Protein AF-A0A178VPJ7-F1 (afdb_monomer_lite)

Structure (mmCIF, N/CA/C/O backbone):
data_AF-A0A178VPJ7-F1
#
_entry.id   AF-A0A178VPJ7-F1
#
loop_
_atom_site.group_PDB
_atom_site.id
_atom_site.type_symbol
_atom_site.label_atom_id
_atom_site.label_alt_id
_atom_site.label_comp_id
_atom_site.label_asym_id
_atom_site.label_entity_id
_atom_site.label_seq_id
_atom_site.pdbx_PDB_ins_code
_atom_site.Cartn_x
_atom_site.Cartn_y
_atom_site.Cartn_z
_atom_site.occupancy
_atom_site.B_iso_or_equiv
_atom_site.auth_seq_id
_atom_site.auth_comp_id
_atom_site.auth_asym_id
_atom_site.auth_atom_id
_atom_site.pdbx_PDB_model_num
ATOM 1 N N . MET A 1 1 ? 27.403 -1.404 -13.491 1.00 73.25 1 MET A N 1
ATOM 2 C CA . MET A 1 1 ? 25.992 -1.298 -13.914 1.00 73.25 1 MET A CA 1
ATOM 3 C C . MET A 1 1 ? 25.965 -0.650 -15.280 1.00 73.25 1 MET A C 1
ATOM 5 O O . MET A 1 1 ? 26.676 0.328 -15.468 1.00 73.25 1 MET A O 1
ATOM 9 N N . SER A 1 2 ? 25.225 -1.217 -16.226 1.00 94.56 2 SER A N 1
ATOM 10 C CA . SER A 1 2 ? 24.975 -0.585 -17.526 1.00 94.56 2 SER A CA 1
ATOM 11 C C . SER A 1 2 ? 23.832 0.428 -17.428 1.00 94.56 2 SER A C 1
ATOM 13 O O . SER A 1 2 ? 23.012 0.348 -16.515 1.00 94.56 2 SER A O 1
ATOM 15 N N . ASP A 1 3 ? 23.753 1.348 -18.387 1.00 94.31 3 ASP A N 1
ATOM 16 C CA . ASP A 1 3 ? 22.684 2.353 -18.460 1.00 94.31 3 ASP A CA 1
ATOM 17 C C . ASP A 1 3 ? 21.285 1.705 -18.513 1.00 94.31 3 ASP A C 1
ATOM 19 O O . ASP A 1 3 ? 20.364 2.105 -17.806 1.00 94.31 3 ASP A O 1
ATOM 23 N N . ALA A 1 4 ? 21.170 0.585 -19.236 1.00 92.06 4 ALA A N 1
ATOM 24 C CA . ALA A 1 4 ? 19.955 -0.225 -19.290 1.00 92.06 4 ALA A CA 1
ATOM 25 C C . ALA A 1 4 ? 19.525 -0.759 -17.910 1.00 92.06 4 ALA A C 1
ATOM 27 O O . ALA A 1 4 ? 18.337 -0.780 -17.600 1.00 92.06 4 ALA A O 1
ATOM 28 N N . GLN A 1 5 ? 20.481 -1.162 -17.066 1.00 92.38 5 GLN A N 1
ATOM 29 C CA . GLN A 1 5 ? 20.188 -1.626 -15.706 1.00 92.38 5 GLN A CA 1
ATOM 30 C C . GLN A 1 5 ? 19.769 -0.473 -14.789 1.00 92.38 5 GLN A C 1
ATOM 32 O O . GLN A 1 5 ? 18.892 -0.653 -13.953 1.00 92.38 5 GLN A O 1
ATOM 37 N N . LEU A 1 6 ? 20.361 0.713 -14.945 1.00 93.62 6 LEU A N 1
ATOM 38 C CA . LEU A 1 6 ? 19.963 1.896 -14.175 1.00 93.62 6 LEU A CA 1
ATOM 39 C C . LEU A 1 6 ? 18.544 2.354 -14.536 1.00 93.62 6 LEU A C 1
ATOM 41 O O . LEU A 1 6 ? 17.773 2.715 -13.649 1.00 93.62 6 LEU A O 1
ATOM 45 N N . LEU A 1 7 ? 18.179 2.279 -15.818 1.00 91.06 7 LEU A N 1
ATOM 46 C CA . LEU A 1 7 ? 16.831 2.597 -16.284 1.00 91.06 7 LEU A CA 1
ATOM 47 C C . LEU A 1 7 ? 15.777 1.635 -15.714 1.00 91.06 7 LEU A C 1
ATOM 49 O O . LEU A 1 7 ? 14.686 2.069 -15.348 1.00 91.06 7 LEU A O 1
ATOM 53 N N . ASP A 1 8 ? 16.100 0.345 -15.629 1.00 88.88 8 ASP A N 1
ATOM 54 C CA . ASP A 1 8 ? 15.224 -0.669 -15.036 1.00 88.88 8 ASP A CA 1
ATOM 55 C C . ASP A 1 8 ? 14.981 -0.399 -13.543 1.00 88.88 8 ASP A C 1
ATOM 57 O O . ASP A 1 8 ? 13.835 -0.340 -13.093 1.00 88.88 8 ASP A O 1
ATOM 61 N N . ILE A 1 9 ? 16.053 -0.091 -12.802 1.00 90.56 9 ILE A N 1
ATOM 62 C CA . ILE A 1 9 ? 15.973 0.298 -11.388 1.00 90.56 9 ILE A CA 1
ATOM 63 C C . ILE A 1 9 ? 15.091 1.538 -11.220 1.00 90.56 9 ILE A C 1
ATOM 65 O O . ILE A 1 9 ? 14.208 1.544 -10.368 1.00 90.56 9 ILE A O 1
ATOM 69 N N . ALA A 1 10 ? 15.289 2.577 -12.036 1.00 89.62 10 ALA A N 1
ATOM 70 C CA . ALA A 1 10 ? 14.500 3.804 -11.947 1.00 89.62 10 ALA A CA 1
ATOM 71 C C . ALA A 1 10 ? 13.004 3.546 -12.188 1.00 89.62 10 ALA A C 1
ATOM 73 O O . ALA A 1 10 ? 12.158 4.049 -11.450 1.00 89.62 10 ALA A O 1
ATOM 74 N N . ARG A 1 11 ? 12.661 2.716 -13.181 1.00 85.69 11 ARG A N 1
ATOM 75 C CA . ARG A 1 11 ? 11.265 2.335 -13.460 1.00 85.69 11 ARG A CA 1
ATOM 76 C C . ARG A 1 11 ? 10.624 1.606 -12.287 1.00 85.69 11 ARG A C 1
ATOM 78 O O . ARG A 1 11 ? 9.470 1.884 -11.967 1.00 85.69 11 ARG A O 1
ATOM 85 N N . PHE A 1 12 ? 11.371 0.701 -11.663 1.00 87.56 12 PHE A N 1
ATOM 86 C CA . PHE A 1 12 ? 10.909 -0.045 -10.502 1.00 87.56 12 PHE A CA 1
ATOM 87 C C . PHE A 1 12 ? 10.722 0.875 -9.286 1.00 87.56 12 PHE A C 1
ATOM 89 O O . PHE A 1 12 ? 9.645 0.890 -8.692 1.00 87.56 12 PHE A O 1
ATOM 96 N N . CYS A 1 13 ? 11.718 1.715 -8.980 1.00 88.75 13 CYS A N 1
ATOM 97 C CA . CYS A 1 13 ? 11.674 2.700 -7.895 1.00 88.75 13 CYS A CA 1
ATOM 98 C C . CYS A 1 13 ? 10.468 3.638 -8.014 1.00 88.75 13 CYS A C 1
ATOM 100 O O . CYS A 1 13 ? 9.705 3.776 -7.066 1.00 88.75 13 CYS A O 1
ATOM 102 N N . ASN A 1 14 ? 10.233 4.195 -9.202 1.00 88.06 14 ASN A N 1
ATOM 103 C CA . ASN A 1 14 ? 9.134 5.133 -9.429 1.00 88.06 14 ASN A CA 1
ATOM 104 C C . ASN A 1 14 ? 7.750 4.460 -9.363 1.00 88.06 14 ASN A C 1
ATOM 106 O O . ASN A 1 14 ? 6.729 5.136 -9.455 1.00 88.06 14 ASN A O 1
ATOM 110 N N . ARG A 1 15 ? 7.647 3.123 -9.324 1.00 86.50 15 ARG A N 1
ATOM 111 C CA . ARG A 1 15 ? 6.358 2.426 -9.149 1.00 86.50 15 ARG A CA 1
ATOM 112 C C . ARG A 1 15 ? 6.084 2.054 -7.693 1.00 86.50 15 ARG A C 1
ATOM 114 O O . ARG A 1 15 ? 4.978 1.603 -7.405 1.00 86.50 15 ARG A O 1
ATOM 121 N N . PHE A 1 16 ? 7.019 2.282 -6.771 1.00 88.62 16 PHE A N 1
ATOM 122 C CA . PHE A 1 16 ? 6.711 2.086 -5.360 1.00 88.62 16 PHE A CA 1
ATOM 123 C C . PHE A 1 16 ? 5.664 3.092 -4.876 1.00 88.62 16 PHE A C 1
ATOM 125 O O . PHE A 1 16 ? 5.727 4.266 -5.235 1.00 88.62 16 PHE A O 1
ATOM 132 N N . PRO A 1 17 ? 4.686 2.646 -4.072 1.00 90.25 17 PRO A N 1
ATOM 133 C CA . PRO A 1 17 ? 3.706 3.546 -3.494 1.00 90.25 17 PRO A CA 1
ATOM 134 C C . PRO A 1 17 ? 4.386 4.502 -2.512 1.00 90.25 17 PRO A C 1
ATOM 136 O O . PRO A 1 17 ? 5.011 4.069 -1.545 1.00 90.25 17 PRO A O 1
ATOM 139 N N . ASN A 1 18 ? 4.213 5.800 -2.748 1.00 91.06 18 ASN A N 1
ATOM 140 C CA . ASN A 1 18 ? 4.496 6.845 -1.778 1.00 91.06 18 ASN A CA 1
ATOM 141 C C . ASN A 1 18 ? 3.166 7.295 -1.162 1.00 91.06 18 ASN A C 1
ATOM 143 O O . ASN A 1 18 ? 2.357 7.941 -1.832 1.00 91.06 18 ASN A O 1
ATOM 147 N N . ILE A 1 19 ? 2.900 6.853 0.067 1.00 92.56 19 ILE A N 1
ATOM 148 C CA . ILE A 1 19 ? 1.625 7.060 0.758 1.00 92.56 19 ILE A CA 1
ATOM 149 C C . ILE A 1 19 ? 1.905 7.726 2.101 1.00 92.56 19 ILE A C 1
ATOM 151 O O . ILE A 1 19 ? 2.659 7.184 2.910 1.00 92.56 19 ILE A O 1
ATOM 155 N N . ASP A 1 20 ? 1.254 8.857 2.343 1.00 94.56 20 ASP A N 1
ATOM 156 C CA . ASP A 1 20 ? 1.171 9.489 3.653 1.00 94.56 20 ASP A CA 1
ATOM 157 C C . ASP A 1 20 ? -0.067 8.983 4.405 1.00 94.56 20 ASP A C 1
ATOM 159 O O . ASP A 1 20 ? -1.114 8.712 3.805 1.00 94.56 20 ASP A O 1
ATOM 163 N N . LEU A 1 21 ? 0.067 8.808 5.719 1.00 93.88 21 LEU A N 1
ATOM 164 C CA . LEU A 1 21 ? -0.996 8.324 6.593 1.00 93.88 21 LEU A CA 1
ATOM 165 C C . LEU A 1 21 ? -1.212 9.330 7.712 1.00 93.88 21 LEU A C 1
ATOM 167 O O . LEU A 1 21 ? -0.345 9.531 8.564 1.00 93.88 21 LEU A O 1
ATOM 171 N N . THR A 1 22 ? -2.431 9.846 7.787 1.00 95.00 22 THR A N 1
ATOM 172 C CA . THR A 1 22 ? -2.916 10.602 8.938 1.00 95.00 22 THR A CA 1
ATOM 173 C C . THR A 1 22 ? -4.070 9.856 9.598 1.00 95.00 22 THR A C 1
ATOM 175 O O . THR A 1 22 ? -4.814 9.108 8.959 1.00 95.00 22 THR A O 1
ATOM 178 N N . TYR A 1 23 ? -4.189 9.983 10.918 1.00 94.06 23 TYR A N 1
ATOM 179 C CA . TYR A 1 23 ? -5.264 9.341 11.664 1.00 94.06 23 TYR A CA 1
ATOM 180 C C . TYR A 1 23 ? -5.780 10.237 12.780 1.00 94.06 23 TYR A C 1
ATOM 182 O O . TYR A 1 23 ? -5.039 11.014 13.380 1.00 94.06 23 TYR A O 1
ATOM 190 N N . GLU A 1 24 ? -7.050 10.057 13.111 1.00 93.38 24 GLU A N 1
ATOM 191 C CA . GLU A 1 24 ? -7.706 10.745 14.210 1.00 93.38 24 GLU A CA 1
ATOM 192 C C . GLU A 1 24 ? -8.698 9.819 14.916 1.00 93.38 24 GLU A C 1
ATOM 194 O O . GLU A 1 24 ? -9.281 8.906 14.324 1.00 93.38 24 GLU A O 1
ATOM 199 N N . ILE A 1 25 ? -8.863 10.025 16.222 1.00 92.56 25 ILE A N 1
ATOM 200 C CA . ILE A 1 25 ? -9.885 9.328 17.003 1.00 92.56 25 ILE A CA 1
ATOM 201 C C . ILE A 1 25 ? -11.125 10.209 17.001 1.00 92.56 25 ILE A C 1
ATOM 203 O O . ILE A 1 25 ? -11.108 11.313 17.551 1.00 92.56 25 ILE A O 1
ATOM 207 N N . VAL A 1 26 ? -12.207 9.699 16.424 1.00 92.31 26 VAL A N 1
ATOM 208 C CA . VAL A 1 26 ? -13.496 10.389 16.436 1.00 92.31 26 VAL A CA 1
ATOM 209 C C . VAL A 1 26 ? -13.986 10.458 17.883 1.00 92.31 26 VAL A C 1
ATOM 211 O O . VAL A 1 26 ? -14.092 9.428 18.547 1.00 92.31 26 VAL A O 1
ATOM 214 N N . GLY A 1 27 ? -14.257 11.667 18.385 1.00 88.50 27 GLY A N 1
ATOM 215 C CA . GLY A 1 27 ? -14.669 11.865 19.781 1.00 88.50 27 GLY A CA 1
ATOM 216 C C . GLY A 1 27 ? -13.549 11.593 20.793 1.00 88.50 27 GLY A C 1
ATOM 217 O O . GLY A 1 27 ? -13.786 11.001 21.841 1.00 88.50 27 GLY A O 1
ATOM 218 N N . SER A 1 28 ? -12.316 12.016 20.493 1.00 85.12 28 SER A N 1
ATOM 219 C CA . SER A 1 28 ? -11.111 11.767 21.307 1.00 85.12 28 SER A CA 1
ATOM 220 C C . SER A 1 28 ? -11.226 12.111 22.803 1.00 85.12 28 SER A C 1
ATOM 222 O O . SER A 1 28 ? -10.513 11.525 23.616 1.00 85.12 28 SER A O 1
ATOM 224 N N . ASN A 1 29 ? -12.130 13.014 23.187 1.00 85.94 29 ASN A N 1
ATOM 225 C CA . ASN A 1 29 ? -12.362 13.406 24.579 1.00 85.94 29 ASN A CA 1
ATOM 226 C C . ASN A 1 29 ? -13.242 12.417 25.379 1.00 85.94 29 ASN A C 1
ATOM 228 O O . ASN A 1 29 ? -13.349 12.534 26.595 1.00 85.94 29 ASN A O 1
ATOM 232 N N . GLU A 1 30 ? -13.880 11.448 24.719 1.00 83.50 30 GLU A N 1
ATOM 233 C CA . GLU A 1 30 ? -14.833 10.501 25.324 1.00 83.50 30 GLU A CA 1
ATOM 234 C C . GLU A 1 30 ? -14.284 9.064 25.382 1.00 83.50 30 GLU A C 1
ATOM 236 O O . GLU A 1 30 ? -15.023 8.095 25.575 1.00 83.50 30 GLU A O 1
ATOM 241 N N . VAL A 1 31 ? -12.967 8.907 25.228 1.00 86.88 31 VAL A N 1
ATOM 242 C CA . VAL A 1 31 ? -12.301 7.602 25.243 1.00 86.88 31 VAL A CA 1
ATOM 243 C C . VAL A 1 31 ? -12.280 7.040 26.664 1.00 86.88 31 VAL A C 1
ATOM 245 O O . VAL A 1 31 ? -11.708 7.630 27.579 1.00 86.88 31 VAL A O 1
ATOM 248 N N . SER A 1 32 ? -12.868 5.857 26.844 1.00 85.25 32 SER A N 1
ATOM 249 C CA . SER A 1 32 ? -12.890 5.151 28.128 1.00 85.25 32 SER A CA 1
ATOM 250 C C . SER A 1 32 ? -12.582 3.659 27.965 1.00 85.25 32 SER A C 1
ATOM 252 O O . SER A 1 32 ? -12.959 3.084 26.940 1.00 85.25 32 SER A O 1
ATOM 254 N N . PRO A 1 33 ? -11.964 3.004 28.967 1.00 86.12 33 PRO A N 1
ATOM 255 C CA . PRO A 1 33 ? -11.652 1.579 28.908 1.00 86.12 33 PRO A CA 1
ATOM 256 C C . PRO A 1 33 ? -12.886 0.714 28.635 1.00 86.12 33 PRO A C 1
ATOM 258 O O . PRO A 1 33 ? -13.965 0.965 29.171 1.00 86.12 33 PRO A O 1
ATOM 261 N N . GLY A 1 34 ? -12.714 -0.319 27.809 1.00 85.06 34 GLY A N 1
ATOM 262 C CA . GLY A 1 34 ?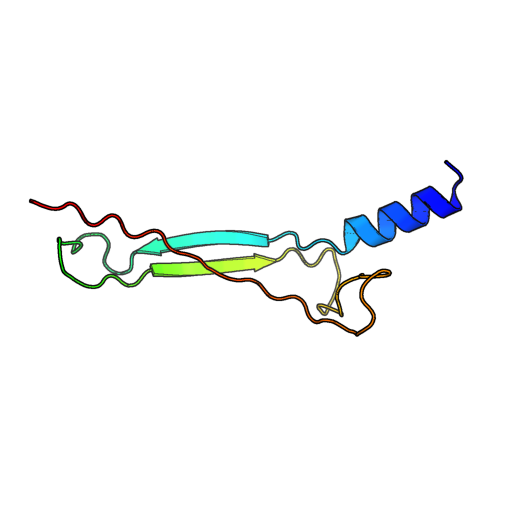 -13.773 -1.28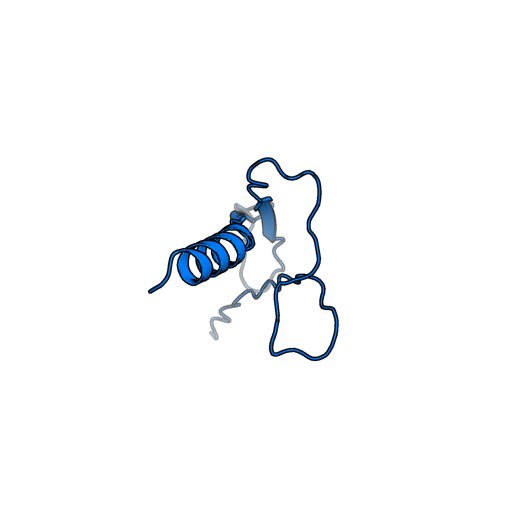0 27.491 1.00 85.06 34 GLY A CA 1
ATOM 263 C C . GLY A 1 34 ? -14.864 -0.763 26.550 1.00 85.06 34 GLY A C 1
ATOM 264 O O . GLY A 1 34 ? -15.814 -1.496 26.296 1.00 85.06 34 GLY A O 1
ATOM 265 N N . LYS A 1 35 ? -14.742 0.463 26.024 1.00 83.56 35 LYS A N 1
ATOM 266 C CA . LYS A 1 35 ? -15.643 0.990 24.993 1.00 83.56 35 LYS A CA 1
ATOM 267 C C . LYS A 1 35 ? -14.972 1.025 23.628 1.00 83.56 35 LYS A C 1
ATOM 269 O O . LYS A 1 35 ? -13.769 1.265 23.519 1.00 83.56 35 LYS A O 1
ATOM 274 N N . ASP A 1 36 ? -15.780 0.821 22.596 1.00 86.31 36 ASP A N 1
ATOM 275 C CA . ASP A 1 36 ? -15.352 0.959 21.212 1.00 86.31 36 ASP A CA 1
ATOM 276 C C . ASP A 1 36 ? -15.015 2.411 20.876 1.00 86.31 36 ASP A C 1
ATOM 278 O O . ASP A 1 36 ? -15.690 3.351 21.300 1.00 86.31 36 ASP A O 1
ATOM 282 N N . ILE A 1 37 ? -13.965 2.580 20.076 1.00 89.75 37 ILE A N 1
ATOM 283 C CA . ILE A 1 37 ? -13.558 3.869 19.522 1.00 89.75 37 ILE A CA 1
ATOM 284 C C . ILE A 1 37 ? -13.473 3.759 18.007 1.00 89.75 37 ILE A C 1
ATOM 286 O O . ILE A 1 37 ? -13.002 2.754 17.469 1.00 89.75 37 ILE A O 1
ATOM 290 N N . THR A 1 38 ? -13.870 4.823 17.318 1.00 90.75 38 THR A N 1
ATOM 291 C CA . THR A 1 38 ? -13.717 4.910 15.865 1.00 90.75 38 THR A CA 1
ATOM 292 C C . THR A 1 38 ? -12.407 5.618 15.545 1.00 90.75 38 THR A C 1
ATOM 294 O O . THR A 1 38 ? -12.165 6.732 16.008 1.00 90.75 38 THR A O 1
ATOM 297 N N . LEU A 1 39 ? -11.548 4.951 14.773 1.00 92.31 39 LEU A N 1
ATOM 298 C CA . LEU A 1 39 ? -10.320 5.529 14.234 1.00 92.31 39 LEU A CA 1
ATOM 299 C C . LEU A 1 39 ? -10.575 5.888 12.773 1.00 92.31 39 LEU A C 1
ATOM 301 O O . LEU A 1 39 ? -10.808 4.998 11.956 1.00 92.31 39 LEU A O 1
ATOM 305 N N . GLN A 1 40 ? -10.535 7.173 12.456 1.00 93.81 40 GLN A N 1
ATOM 306 C CA . GLN A 1 40 ? -10.548 7.644 11.084 1.00 93.81 40 GLN A CA 1
ATOM 307 C C . GLN A 1 40 ? -9.108 7.669 1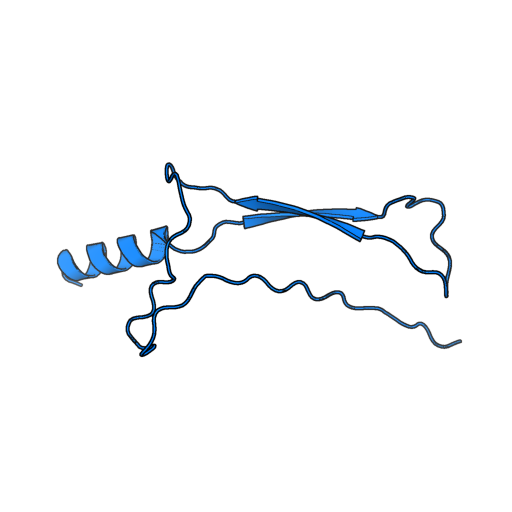0.579 1.00 93.81 40 GLN A C 1
ATOM 309 O O . GLN A 1 40 ? -8.217 8.179 11.254 1.00 93.81 40 GLN A O 1
ATOM 314 N N . VAL A 1 41 ? -8.881 7.064 9.417 1.00 94.75 41 VAL A N 1
ATOM 315 C CA . VAL A 1 41 ? -7.567 6.988 8.778 1.00 94.75 41 VAL A CA 1
ATOM 316 C C . VAL A 1 41 ? -7.703 7.568 7.383 1.00 94.75 41 VAL A C 1
ATOM 318 O O . VAL A 1 41 ? -8.551 7.124 6.609 1.00 94.75 41 VAL A O 1
ATOM 321 N N . LEU A 1 42 ? -6.880 8.561 7.080 1.00 94.81 42 LEU A N 1
ATOM 322 C CA . LEU A 1 42 ? -6.768 9.169 5.769 1.00 94.81 42 LEU A CA 1
ATOM 323 C C . LEU A 1 42 ? -5.436 8.725 5.162 1.00 94.81 42 LEU A C 1
ATOM 325 O O . LEU A 1 42 ? -4.386 8.827 5.796 1.00 94.81 42 LEU A O 1
ATOM 329 N N . LEU A 1 43 ? -5.506 8.198 3.942 1.00 93.44 43 LEU A N 1
ATOM 330 C CA . LEU A 1 43 ? -4.333 7.915 3.129 1.00 93.44 43 LEU A CA 1
ATOM 331 C C . LEU A 1 43 ? -4.299 8.876 1.958 1.00 93.44 43 LEU A C 1
ATOM 333 O O . LEU A 1 43 ? -5.269 8.966 1.204 1.00 93.44 43 LEU A O 1
ATOM 337 N N . GLU A 1 44 ? -3.155 9.510 1.767 1.00 93.12 44 GLU A N 1
ATOM 338 C CA . GLU A 1 44 ? -2.887 10.342 0.605 1.00 93.12 44 GLU A CA 1
ATOM 339 C C . GLU A 1 44 ? -1.734 9.725 -0.172 1.00 93.12 44 GLU A C 1
ATOM 341 O O . GLU A 1 44 ? -0.675 9.441 0.381 1.00 93.12 44 GLU A O 1
ATOM 346 N N . ARG A 1 45 ? -1.949 9.467 -1.462 1.00 90.81 45 ARG A N 1
ATOM 347 C CA . 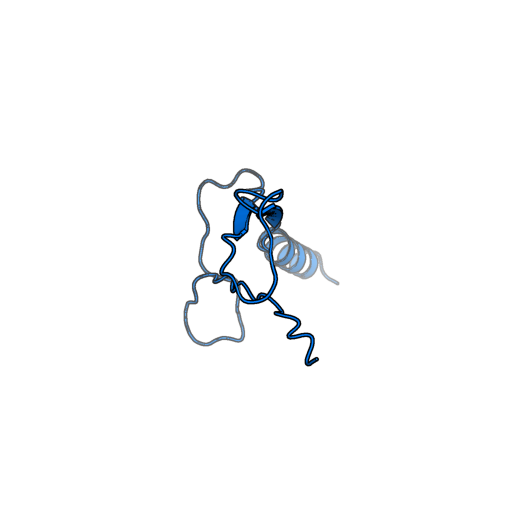ARG A 1 45 ? -0.915 8.921 -2.341 1.00 90.81 45 ARG A CA 1
ATOM 348 C C . ARG A 1 45 ? -0.394 10.019 -3.246 1.00 90.81 45 ARG A C 1
ATOM 350 O O . ARG A 1 45 ? -1.178 10.630 -3.973 1.00 90.81 45 ARG A O 1
ATOM 357 N N . ASP A 1 46 ? 0.923 10.188 -3.279 1.00 90.75 46 ASP A N 1
ATOM 358 C CA . ASP A 1 46 ? 1.546 10.986 -4.326 1.00 90.75 46 ASP A CA 1
ATOM 359 C C . ASP A 1 46 ? 1.565 10.178 -5.629 1.00 90.75 46 ASP A C 1
ATOM 361 O O . ASP A 1 46 ? 2.115 9.076 -5.703 1.00 90.75 46 ASP A O 1
ATOM 365 N N . MET A 1 47 ? 0.882 10.694 -6.649 1.00 84.69 47 MET A N 1
ATOM 366 C CA . MET A 1 47 ? 0.750 10.006 -7.933 1.00 84.69 47 MET A CA 1
ATOM 367 C C . MET A 1 47 ? 1.927 10.279 -8.879 1.00 84.69 47 MET A C 1
ATOM 369 O O . MET A 1 47 ? 1.935 9.717 -9.972 1.00 84.69 47 MET A O 1
ATOM 373 N N . GLU A 1 48 ? 2.893 11.133 -8.517 1.00 83.12 48 GLU A N 1
ATOM 374 C CA . GLU A 1 48 ? 4.058 11.503 -9.340 1.00 83.12 48 GLU A CA 1
ATOM 375 C C . GLU A 1 48 ? 3.691 11.798 -10.815 1.00 83.12 48 GLU A C 1
ATOM 377 O O . GLU A 1 48 ? 4.357 11.365 -11.757 1.00 83.12 48 GLU A O 1
ATOM 382 N N . GLY A 1 49 ? 2.567 12.497 -11.037 1.00 76.31 49 GLY A N 1
ATOM 383 C CA . GLY A 1 49 ? 2.061 12.848 -12.373 1.00 76.31 49 GLY A CA 1
ATOM 384 C C . GLY A 1 49 ? 1.296 11.742 -13.117 1.00 76.31 49 GLY A C 1
ATOM 385 O O . GLY A 1 49 ? 0.993 11.901 -14.299 1.00 76.31 49 GLY A O 1
ATOM 386 N N . ARG A 1 50 ? 0.969 10.624 -12.460 1.00 79.44 50 ARG A N 1
ATOM 387 C CA . ARG A 1 50 ? 0.138 9.540 -13.010 1.00 79.44 50 ARG A CA 1
ATOM 388 C C . ARG A 1 50 ? -1.347 9.786 -12.773 1.00 79.44 50 ARG A C 1
ATOM 390 O O . ARG A 1 50 ? -1.742 10.431 -11.808 1.00 79.44 50 ARG A O 1
ATOM 397 N N . THR A 1 51 ? -2.173 9.205 -13.636 1.00 76.31 51 THR A N 1
ATOM 398 C CA . THR A 1 51 ? -3.640 9.267 -13.542 1.00 76.31 51 THR A CA 1
ATOM 399 C C . THR A 1 51 ? -4.258 8.034 -12.885 1.00 76.31 51 THR A C 1
ATOM 401 O O . THR A 1 51 ? -5.375 8.116 -12.389 1.00 76.31 51 THR A O 1
ATOM 404 N N . GLU A 1 52 ? -3.550 6.899 -12.859 1.00 81.75 52 GLU A N 1
ATOM 405 C CA . GLU A 1 52 ? -4.066 5.626 -12.343 1.00 81.75 52 GLU A CA 1
ATOM 406 C C . GLU A 1 52 ? -2.974 4.749 -11.711 1.00 81.75 52 GLU A C 1
ATOM 408 O O . GLU A 1 52 ? -1.785 4.861 -12.029 1.00 81.75 52 GLU A O 1
ATOM 413 N N . VAL A 1 53 ? -3.396 3.869 -10.800 1.00 84.00 53 VAL A N 1
ATOM 414 C CA . VAL A 1 53 ? -2.549 2.841 -10.187 1.00 84.00 53 VAL A CA 1
ATOM 415 C C . VAL A 1 53 ? -2.641 1.580 -11.043 1.00 84.00 53 VAL A C 1
ATOM 417 O O . VAL A 1 53 ? -3.690 0.949 -11.115 1.00 84.00 53 VAL A O 1
ATOM 420 N N . GLY A 1 54 ? -1.543 1.226 -11.710 1.00 85.62 54 GLY A N 1
ATOM 421 C CA . GLY A 1 54 ? -1.438 -0.013 -12.483 1.00 85.62 54 GLY A CA 1
ATOM 422 C C . GLY A 1 54 ? -1.078 -1.238 -11.624 1.00 85.62 54 GLY A C 1
ATOM 423 O O . GLY A 1 54 ? -0.855 -1.114 -10.418 1.00 85.62 54 GLY A O 1
ATOM 424 N N . PRO A 1 55 ? -0.962 -2.431 -12.233 1.00 89.75 55 PRO A N 1
ATOM 425 C CA . PRO A 1 55 ? -0.525 -3.635 -11.529 1.00 89.75 55 PRO A CA 1
ATOM 426 C C . PRO A 1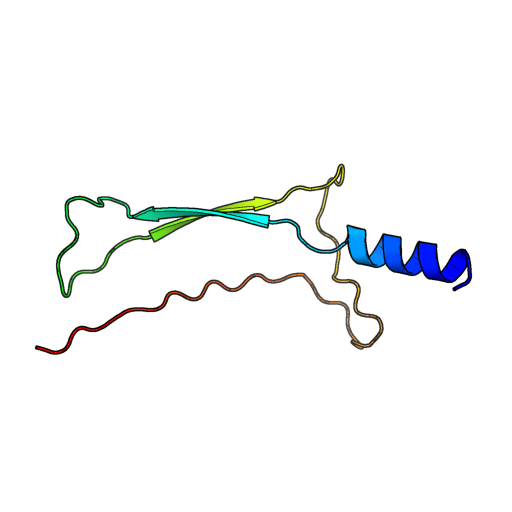 55 ? 0.897 -3.495 -10.963 1.00 89.75 55 PRO A C 1
ATOM 428 O O . PRO A 1 55 ? 1.739 -2.772 -11.511 1.00 89.75 55 PRO A O 1
ATOM 431 N N . VAL A 1 56 ? 1.187 -4.229 -9.884 1.00 90.69 56 VAL A N 1
ATOM 432 C CA . VAL A 1 56 ? 2.518 -4.211 -9.261 1.00 90.69 56 VAL A CA 1
ATOM 433 C C . VAL A 1 56 ? 3.569 -4.804 -10.197 1.00 90.69 56 VAL A C 1
ATOM 435 O O . VAL A 1 56 ? 3.326 -5.796 -10.890 1.00 90.69 56 VAL A O 1
ATOM 438 N N . ASP A 1 57 ? 4.760 -4.203 -10.210 1.00 88.62 57 ASP A N 1
ATOM 439 C CA . ASP A 1 57 ? 5.896 -4.756 -10.946 1.00 88.62 57 ASP A CA 1
ATOM 440 C C . ASP A 1 57 ? 6.465 -5.951 -10.172 1.00 88.62 57 ASP A C 1
ATOM 442 O O . ASP A 1 57 ? 7.075 -5.802 -9.114 1.00 88.62 57 ASP A O 1
ATOM 446 N N . ALA A 1 58 ? 6.179 -7.162 -10.643 1.00 89.56 58 ALA A N 1
ATOM 447 C CA . ALA A 1 58 ? 6.532 -8.387 -9.936 1.00 89.56 58 ALA A CA 1
ATOM 448 C C . ALA A 1 58 ? 7.083 -9.442 -10.912 1.00 89.56 58 ALA A C 1
ATOM 450 O O . ALA A 1 58 ? 6.420 -10.447 -11.167 1.00 89.56 58 ALA A O 1
ATOM 451 N N . PRO A 1 59 ? 8.317 -9.279 -11.433 1.00 87.75 59 PRO A N 1
ATOM 452 C CA . PRO A 1 59 ? 8.882 -10.155 -12.471 1.00 87.75 59 PRO A CA 1
ATOM 453 C C . PRO A 1 59 ? 9.056 -11.615 -12.029 1.00 87.75 59 PRO A C 1
ATOM 455 O O . PRO A 1 59 ? 9.166 -12.516 -12.854 1.00 87.75 59 PRO A O 1
ATOM 458 N N . ARG A 1 60 ? 9.089 -11.866 -10.714 1.00 92.38 60 ARG A N 1
ATOM 459 C CA . ARG A 1 60 ? 9.190 -13.211 -10.125 1.00 92.38 60 ARG A CA 1
ATOM 460 C C . ARG A 1 60 ? 7.841 -13.795 -9.702 1.00 92.38 60 ARG A C 1
ATOM 462 O O . ARG A 1 60 ? 7.807 -14.912 -9.191 1.00 92.38 60 ARG A O 1
ATOM 469 N N . TYR A 1 61 ? 6.748 -13.055 -9.873 1.00 92.69 61 TYR A N 1
ATOM 470 C CA . TYR A 1 61 ? 5.408 -13.511 -9.534 1.00 92.69 61 TYR A CA 1
ATOM 471 C C . TYR A 1 61 ? 4.661 -13.891 -10.824 1.00 92.69 61 TYR A C 1
ATOM 473 O O . TYR A 1 61 ? 4.575 -13.084 -11.743 1.00 92.69 61 TYR A O 1
ATOM 481 N N . PRO A 1 62 ? 4.124 -15.118 -10.935 1.00 91.88 62 PRO A N 1
ATOM 482 C CA . PRO A 1 62 ? 3.647 -15.658 -12.213 1.00 91.88 62 PRO A CA 1
ATOM 483 C C . PRO A 1 62 ? 2.309 -15.076 -12.695 1.00 91.88 62 PRO A C 1
ATOM 485 O O . PRO A 1 62 ? 1.839 -15.443 -13.768 1.00 91.88 62 PRO A O 1
ATOM 488 N N . LYS A 1 63 ? 1.651 -14.230 -11.897 1.00 93.94 63 LYS A N 1
ATOM 489 C CA . LYS A 1 63 ? 0.329 -13.669 -12.199 1.00 93.94 63 LYS A CA 1
ATOM 490 C C . LYS A 1 63 ? 0.365 -12.154 -12.078 1.00 93.94 63 LYS A C 1
ATOM 492 O O . LY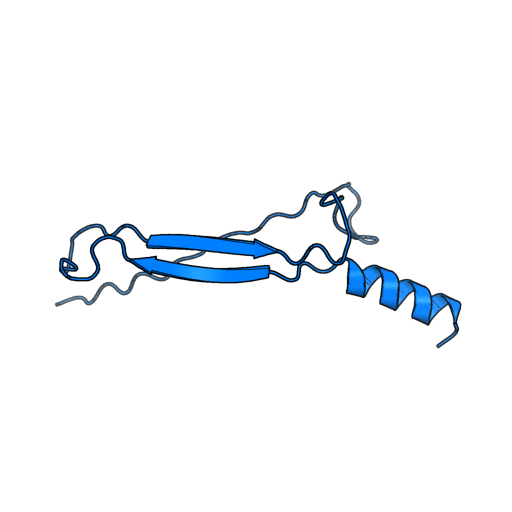S A 1 63 ? 1.096 -11.620 -11.255 1.00 93.94 63 LYS A O 1
ATOM 497 N N . THR A 1 64 ? -0.490 -11.465 -12.823 1.00 90.62 64 THR A N 1
ATOM 498 C CA . THR A 1 64 ? -0.750 -10.046 -12.567 1.00 90.62 64 THR A CA 1
ATOM 499 C C . THR A 1 64 ? -1.335 -9.884 -11.166 1.00 90.62 64 THR A C 1
ATOM 501 O O . THR A 1 64 ? -2.179 -10.678 -10.740 1.00 90.62 64 THR A O 1
ATOM 504 N N . LYS A 1 65 ? -0.872 -8.871 -10.438 1.00 90.88 65 LYS A N 1
ATOM 505 C CA . LYS A 1 65 ? -1.302 -8.591 -9.072 1.00 90.88 65 LYS A CA 1
ATOM 506 C C . LYS A 1 65 ? -1.618 -7.107 -8.942 1.00 90.88 65 LYS A C 1
ATOM 508 O O . LYS A 1 65 ? -0.850 -6.264 -9.397 1.00 90.88 65 LYS A O 1
ATOM 513 N N . GLU A 1 66 ? -2.755 -6.810 -8.333 1.00 91.19 66 GLU A N 1
ATOM 514 C CA . GLU A 1 66 ? -3.104 -5.452 -7.926 1.00 91.19 66 GLU A CA 1
ATOM 515 C C . GLU A 1 66 ? -2.477 -5.134 -6.568 1.00 91.19 66 GLU A C 1
ATOM 517 O O . GLU A 1 66 ? -2.262 -6.030 -5.738 1.00 91.19 66 GLU A O 1
ATOM 522 N N . GLU A 1 67 ? -2.156 -3.859 -6.367 1.00 88.62 67 GLU A N 1
ATOM 523 C CA . GLU A 1 67 ? -1.646 -3.351 -5.097 1.00 88.62 67 GLU A CA 1
ATOM 524 C C . GLU A 1 67 ? -2.719 -3.496 -4.006 1.00 88.62 67 GLU A C 1
ATOM 526 O O . GLU A 1 67 ? -3.910 -3.319 -4.255 1.00 88.62 67 GLU A O 1
ATOM 531 N N . GLY A 1 68 ? -2.303 -3.848 -2.790 1.00 88.94 68 GLY A N 1
ATOM 532 C CA . GLY A 1 68 ? -3.200 -3.960 -1.647 1.00 88.94 68 GLY A CA 1
ATOM 533 C C . GLY A 1 68 ? -2.524 -3.452 -0.384 1.00 88.94 68 GLY A C 1
ATOM 534 O O . GLY A 1 68 ? -1.402 -3.858 -0.081 1.00 88.94 68 GLY A O 1
ATOM 535 N N . THR A 1 69 ? -3.230 -2.602 0.358 1.00 86.31 69 THR A N 1
ATOM 536 C CA . THR A 1 69 ? -2.756 -2.003 1.610 1.00 86.31 69 THR A CA 1
ATOM 537 C C . THR A 1 69 ? -3.593 -2.538 2.764 1.00 86.31 69 THR A C 1
ATOM 539 O O . THR A 1 69 ? -4.810 -2.367 2.789 1.00 86.31 69 THR A O 1
ATOM 542 N N . SER A 1 70 ? -2.954 -3.215 3.717 1.00 89.00 70 SER A N 1
ATOM 543 C CA . SER A 1 70 ? -3.609 -3.727 4.923 1.00 89.00 70 SER A CA 1
ATOM 544 C C . SER A 1 70 ? -3.346 -2.809 6.111 1.00 89.00 70 SER A C 1
ATOM 546 O O . SER A 1 70 ? -2.188 -2.518 6.412 1.00 89.00 70 SER A O 1
ATOM 548 N N . PHE A 1 71 ? -4.398 -2.430 6.834 1.00 87.88 71 PHE A N 1
ATOM 549 C CA . PHE A 1 71 ? -4.274 -1.735 8.112 1.00 87.88 71 PHE A CA 1
ATOM 550 C C . PHE A 1 71 ? -4.339 -2.724 9.267 1.00 87.88 71 PHE A C 1
ATOM 552 O O . PHE A 1 71 ? -5.270 -3.523 9.358 1.00 87.88 71 PHE A O 1
ATOM 559 N N . SER A 1 72 ? -3.383 -2.613 10.182 1.00 87.06 72 SER A N 1
ATOM 560 C CA . SER A 1 72 ? -3.345 -3.398 11.411 1.00 87.06 72 SER A CA 1
ATOM 561 C C . SER A 1 72 ? -3.295 -2.446 12.595 1.00 87.06 72 SER A C 1
ATOM 563 O O . SER A 1 72 ? -2.375 -1.639 12.709 1.00 87.06 72 SER A O 1
ATOM 565 N N . LYS A 1 73 ? -4.284 -2.537 13.487 1.00 82.06 73 LYS A N 1
ATOM 566 C CA . LYS A 1 73 ? -4.322 -1.777 14.740 1.00 82.06 73 LYS A CA 1
ATOM 567 C C . LYS A 1 73 ? -3.942 -2.693 15.899 1.00 82.06 73 LYS A C 1
ATOM 569 O O . LYS A 1 73 ? -4.549 -3.745 16.078 1.00 82.06 73 LYS A O 1
ATOM 574 N N . MET A 1 74 ? -2.971 -2.273 16.705 1.00 69.19 74 MET A N 1
ATOM 575 C CA . MET A 1 74 ? -2.618 -2.950 17.954 1.00 69.19 74 MET A CA 1
ATOM 576 C C . MET A 1 74 ? -3.547 -2.442 19.067 1.00 69.19 74 MET A C 1
ATOM 578 O O . MET A 1 74 ? -3.579 -1.242 19.339 1.00 69.19 74 MET A O 1
ATOM 582 N N . SER A 1 75 ? -4.318 -3.330 19.695 1.00 67.25 75 SER A N 1
ATOM 583 C CA . SER A 1 75 ? -5.117 -2.998 20.882 1.00 67.25 75 SER A CA 1
ATOM 584 C C . SER A 1 75 ? -4.369 -3.449 22.137 1.00 67.25 75 SER A C 1
ATOM 586 O O . SER A 1 75 ? -4.072 -4.634 22.279 1.00 67.25 75 SER A O 1
ATOM 588 N N . CYS A 1 76 ? -4.044 -2.519 23.040 1.00 52.50 76 CYS A N 1
ATOM 589 C CA . CYS A 1 76 ? -3.526 -2.852 24.368 1.00 52.50 76 CYS A CA 1
ATOM 590 C C . CYS A 1 76 ? -4.703 -3.103 25.313 1.00 52.50 76 CYS A C 1
ATOM 592 O O . CYS A 1 76 ? -5.407 -2.170 25.695 1.00 52.50 76 CYS A O 1
ATOM 594 N N . VAL A 1 77 ? -4.894 -4.358 25.718 1.00 58.66 77 VAL A N 1
ATOM 595 C CA . VAL A 1 77 ? -5.818 -4.715 26.798 1.00 58.66 77 VAL A CA 1
ATOM 596 C C . VAL A 1 77 ? -5.039 -4.656 28.108 1.00 58.66 77 VAL A C 1
ATOM 598 O O . VAL A 1 77 ? -4.308 -5.583 28.454 1.00 58.66 77 VAL A O 1
ATOM 601 N N . SER A 1 78 ? -5.156 -3.549 28.838 1.00 54.84 78 SER A N 1
ATOM 602 C CA . SER A 1 78 ? -4.672 -3.466 30.216 1.00 54.84 78 SER A CA 1
ATOM 603 C C . SER A 1 78 ? -5.561 -4.347 31.096 1.00 54.84 78 SER A C 1
ATOM 605 O O . SER A 1 78 ? -6.698 -3.983 31.396 1.00 54.84 78 SER A O 1
ATOM 607 N N . SER A 1 79 ? -5.056 -5.526 31.458 1.00 49.59 79 SER A N 1
ATOM 608 C CA . SER A 1 79 ? -5.679 -6.399 32.456 1.00 49.59 79 SER A CA 1
ATOM 609 C C . SER A 1 79 ? -5.534 -5.735 33.827 1.00 49.59 79 SER A C 1
ATOM 611 O O . SER A 1 79 ? -4.419 -5.368 34.197 1.00 49.59 79 SER A O 1
ATOM 613 N N . THR A 1 80 ? -6.650 -5.515 34.525 1.00 51.38 80 THR A N 1
ATOM 614 C CA . THR A 1 80 ? -6.646 -5.138 35.951 1.00 51.38 80 THR A CA 1
ATOM 615 C C . THR A 1 80 ? -6.633 -6.401 36.793 1.00 51.38 80 THR A C 1
ATOM 617 O O . THR A 1 80 ? -7.313 -7.365 36.373 1.00 51.38 80 THR A O 1
#

Foldseek 3Di:
DDPVVVVVVVVLVLLDWDKDKDKDWDPVVPDDPPDDIDIDIDIDTDCVPDDDRAFHDDPPDPDTHRDDDDDDDDDDDDDD

InterPro domains:
  IPR035892 C2 domain superfamily [G3DSA:2.60.40.150] (15-69)

Organism: Arabidopsis thaliana (NCBI:txid3702)

Sequence (80 aa):
MSDAQLLDIARFCNRFPNIDLTYEIVGSNEVSPGKDITLQVLLERDMEGRTEVGPVDAPRYPKTKEEGTSFSKMSCVSST

pLDDT: mean 86.13, std 10.07, range [49.59, 95.0]

Secondary structure (DSSP, 8-state):
--HHHHHHHHHHHTTS-EEEEEEEETTGGG--TTS---EEEEEEEE-TT-SS------TTSSS---------PPP-----

Radius of gyration: 19.74 Å; chains: 1; bounding box: 42×29×55 Å